Protein AF-A0A6V7WDI5-F1 (afdb_monomer_lite)

Foldseek 3Di:
DDDPPVVVVVVVVVVVVVVVVVVVVVVVVVCVLCVVCPVVVVVLVVVVVVCVVVVHDDDPVSVVVVVVVVVVSVVSVLLQPAAAPQARHSDAPDWDDDPPPHTHHPVQNVVCVVPVNDGDDNVCVVVVVVVVVVVVVPD

Radius of gyration: 23.52 Å; chains: 1; bounding box: 63×50×58 Å

Organism: Meloidogyne enterolobii (NCBI:txid390850)

Structure (mmCIF, N/CA/C/O backbone):
data_AF-A0A6V7WDI5-F1
#
_entry.id   AF-A0A6V7WDI5-F1
#
loop_
_atom_site.group_PDB
_atom_site.id
_atom_site.type_symbol
_atom_site.label_atom_id
_atom_site.label_alt_id
_atom_site.label_comp_id
_atom_site.label_asym_id
_atom_site.label_entity_id
_atom_site.label_seq_id
_atom_site.pdbx_PDB_ins_code
_atom_site.Cartn_x
_atom_site.Cartn_y
_atom_site.Cartn_z
_atom_site.occupancy
_atom_site.B_iso_or_equiv
_atom_site.auth_seq_id
_atom_site.auth_comp_id
_atom_site.auth_asym_id
_atom_site.auth_atom_id
_atom_site.pdbx_PDB_model_num
ATOM 1 N N . MET A 1 1 ? -35.345 31.930 -25.818 1.00 41.91 1 MET A N 1
ATOM 2 C CA . MET A 1 1 ? -35.903 30.684 -25.256 1.00 41.91 1 MET A CA 1
ATOM 3 C C . MET A 1 1 ? -34.771 29.682 -25.042 1.00 41.91 1 MET A C 1
ATOM 5 O O . MET A 1 1 ? -34.129 29.302 -26.005 1.00 41.91 1 MET A O 1
ATOM 9 N N . ASN A 1 2 ? -34.487 29.375 -23.773 1.00 51.00 2 ASN A N 1
ATOM 10 C CA . ASN A 1 2 ? -34.118 28.069 -23.198 1.00 51.00 2 ASN A CA 1
ATOM 11 C C . ASN A 1 2 ? -33.202 27.074 -23.950 1.00 51.00 2 ASN A C 1
ATOM 13 O O . ASN A 1 2 ? -33.582 25.916 -24.063 1.00 51.00 2 ASN A O 1
ATOM 17 N N . ASN A 1 3 ? -31.975 27.445 -24.336 1.00 49.47 3 ASN A N 1
ATOM 18 C CA . ASN A 1 3 ? -30.950 26.434 -24.687 1.00 49.47 3 ASN A CA 1
ATOM 19 C C . ASN A 1 3 ? -29.858 26.245 -23.619 1.00 49.47 3 ASN A C 1
ATOM 21 O O . ASN A 1 3 ? -29.350 25.142 -23.474 1.00 49.47 3 ASN A O 1
ATOM 25 N N . ASN A 1 4 ? -29.566 27.256 -22.791 1.00 54.06 4 ASN A N 1
ATOM 26 C CA . ASN A 1 4 ? -28.497 27.137 -21.788 1.00 54.06 4 ASN A CA 1
ATOM 27 C C . ASN A 1 4 ? -28.844 26.243 -20.588 1.00 54.06 4 ASN A C 1
ATOM 29 O O . ASN A 1 4 ? -27.931 25.711 -19.978 1.00 54.06 4 ASN A O 1
ATOM 33 N N . TYR A 1 5 ? -30.125 26.070 -20.239 1.00 52.31 5 TYR A N 1
ATOM 34 C CA . TYR A 1 5 ? -30.520 25.353 -19.014 1.00 52.31 5 TYR A CA 1
ATOM 35 C C . TYR A 1 5 ? -30.464 23.820 -19.163 1.00 52.31 5 TYR A C 1
ATOM 37 O O . TYR A 1 5 ? -30.112 23.114 -18.221 1.00 52.31 5 TYR A O 1
ATOM 45 N N . TYR A 1 6 ? -30.773 23.307 -20.359 1.00 55.72 6 TYR A N 1
ATOM 46 C CA . TYR A 1 6 ? -30.730 21.869 -20.653 1.00 55.72 6 TYR A CA 1
ATOM 47 C C . TYR A 1 6 ? -29.297 21.363 -20.864 1.00 55.72 6 TYR A C 1
ATOM 49 O O . TYR A 1 6 ? -28.956 20.279 -20.403 1.00 55.72 6 TYR A O 1
ATOM 57 N N . GLU A 1 7 ? -28.426 22.149 -21.506 1.00 55.19 7 GLU A N 1
ATOM 58 C CA . GLU A 1 7 ? -27.013 21.772 -21.657 1.00 55.19 7 GLU A CA 1
ATOM 59 C C . GLU A 1 7 ? -26.279 21.746 -20.313 1.00 55.19 7 GLU A C 1
ATOM 61 O O . GLU A 1 7 ? -25.488 20.833 -20.070 1.00 55.19 7 GLU A O 1
ATOM 66 N N . THR A 1 8 ? -26.578 22.684 -19.405 1.00 58.31 8 THR A N 1
ATOM 67 C CA . THR A 1 8 ? -26.023 22.658 -18.046 1.00 58.31 8 THR A CA 1
ATOM 68 C C . THR A 1 8 ? -26.511 21.457 -17.242 1.00 58.31 8 THR A C 1
ATOM 70 O O . THR A 1 8 ? -25.689 20.831 -16.579 1.00 58.31 8 THR A O 1
ATOM 73 N N . SER A 1 9 ? -27.789 21.064 -17.348 1.00 62.31 9 SER A N 1
ATOM 74 C CA . SER A 1 9 ? -28.305 19.915 -16.587 1.00 62.31 9 SER A CA 1
ATOM 75 C C . SER A 1 9 ? -27.702 18.585 -17.057 1.00 62.31 9 SER A C 1
ATOM 77 O O . SER A 1 9 ? -27.368 17.736 -16.236 1.00 62.31 9 SER A O 1
ATOM 79 N N . ILE A 1 10 ? -27.491 18.420 -18.368 1.00 67.31 10 ILE A N 1
ATOM 80 C CA . ILE A 1 10 ? -26.852 17.225 -18.949 1.00 67.31 10 ILE A CA 1
ATOM 81 C C . ILE A 1 10 ? -25.366 17.149 -18.556 1.00 67.31 10 ILE A C 1
ATOM 83 O O . ILE A 1 10 ? -24.843 16.072 -18.253 1.00 67.31 10 ILE A O 1
ATOM 87 N N . LEU A 1 11 ? -24.666 18.289 -18.540 1.00 64.69 11 LEU A N 1
ATOM 88 C CA . LEU A 1 11 ? -23.270 18.365 -18.099 1.00 64.69 11 LEU A CA 1
ATOM 89 C C . LEU A 1 11 ? -23.115 18.056 -16.606 1.00 64.69 11 LEU A C 1
ATOM 91 O O . LEU A 1 11 ? -22.179 17.341 -16.237 1.00 64.69 11 LEU A O 1
ATOM 95 N N . GLU A 1 12 ? -24.022 18.555 -15.766 1.00 70.75 12 GLU A N 1
ATOM 96 C CA . GLU A 1 12 ? -24.048 18.289 -14.324 1.00 70.75 12 GLU A CA 1
ATOM 97 C C . GLU A 1 12 ? -24.319 16.811 -14.019 1.00 70.75 12 GLU A C 1
ATOM 99 O O . GLU A 1 12 ? -23.584 16.207 -13.236 1.00 70.75 12 GLU A O 1
ATOM 104 N N . GLU A 1 13 ? -25.280 16.191 -14.706 1.00 73.25 13 GLU A N 1
ATOM 105 C CA . GLU A 1 13 ? -25.595 14.763 -14.568 1.00 73.25 13 GLU A CA 1
ATOM 106 C C . GLU A 1 13 ? -24.417 13.869 -15.008 1.00 73.25 13 GLU A C 1
ATOM 108 O O . GLU A 1 13 ? -24.044 12.910 -14.329 1.00 73.25 13 GLU A O 1
ATOM 113 N N . SER A 1 14 ? -23.733 14.232 -16.098 1.00 81.94 14 SER A N 1
ATOM 114 C CA . SER A 1 14 ? -22.497 13.569 -16.544 1.00 81.94 14 SER A CA 1
ATOM 115 C C . SER A 1 14 ? -21.344 13.723 -15.539 1.00 81.94 14 SER A C 1
ATOM 117 O O . SER A 1 14 ? -20.533 12.805 -15.370 1.00 81.94 14 SER A O 1
ATOM 119 N N . LEU A 1 15 ? -21.237 14.872 -14.867 1.00 84.44 15 LEU A N 1
ATOM 120 C CA . LEU A 1 15 ? -20.205 15.106 -13.858 1.00 84.44 15 LEU A CA 1
ATOM 121 C C . LEU A 1 15 ? -20.474 14.292 -12.587 1.00 84.44 15 LEU A C 1
ATOM 123 O O . LEU A 1 15 ? -19.540 13.721 -12.022 1.00 84.44 15 LEU A O 1
ATOM 127 N N . GLU A 1 16 ? -21.733 14.212 -12.160 1.00 85.88 16 GLU A N 1
ATOM 128 C CA . GLU A 1 16 ? -22.128 13.460 -10.969 1.00 85.88 16 GLU A CA 1
ATOM 129 C C . GLU A 1 16 ? -21.927 11.954 -11.168 1.00 85.88 16 GLU A C 1
ATOM 131 O O . GLU A 1 16 ? -21.293 11.302 -10.338 1.00 85.88 16 GLU A O 1
ATOM 136 N N . ASN A 1 17 ? -22.286 11.427 -12.342 1.00 83.94 17 ASN A N 1
ATOM 137 C CA . ASN A 1 17 ? -22.000 10.038 -12.713 1.00 83.94 17 ASN A CA 1
ATOM 138 C C . ASN A 1 17 ? -20.493 9.714 -12.688 1.00 83.94 17 ASN A C 1
ATOM 140 O O . ASN A 1 17 ? -20.083 8.643 -12.237 1.00 83.94 17 ASN A O 1
ATOM 144 N N . LYS A 1 18 ? -19.632 10.650 -13.116 1.00 85.19 18 LYS A N 1
ATOM 145 C CA . LYS A 1 18 ? -18.169 10.483 -13.026 1.00 85.19 18 LYS A CA 1
ATOM 146 C C . LYS A 1 18 ? -17.663 10.497 -11.585 1.00 85.19 18 LYS A C 1
ATOM 148 O O . LYS A 1 18 ? -16.713 9.774 -11.283 1.00 85.19 18 LYS A O 1
ATOM 153 N N . LYS A 1 19 ? -18.256 11.307 -10.703 1.00 86.19 19 LYS A N 1
ATOM 154 C CA . LYS A 1 19 ? -17.903 11.316 -9.275 1.00 86.19 19 LYS A CA 1
ATOM 155 C C . LYS A 1 19 ? -18.292 10.008 -8.603 1.00 86.19 19 LYS A C 1
ATOM 157 O O . LYS A 1 19 ? -17.472 9.472 -7.865 1.00 86.19 19 LYS A O 1
ATOM 162 N N . GLU A 1 20 ? -19.489 9.492 -8.865 1.00 86.81 20 GLU A N 1
ATOM 163 C CA . GLU A 1 20 ? -19.941 8.212 -8.309 1.00 86.81 20 GLU A CA 1
ATOM 164 C C . GLU A 1 20 ? -19.051 7.056 -8.772 1.00 86.81 20 GLU A C 1
ATOM 166 O O . GLU A 1 20 ? -18.523 6.316 -7.943 1.00 86.81 20 GLU A O 1
ATOM 171 N N . LEU A 1 21 ? -18.729 6.993 -10.068 1.00 80.75 21 LEU A N 1
ATOM 172 C CA . LEU A 1 21 ? -17.776 6.012 -10.591 1.00 80.75 21 LEU A CA 1
ATOM 173 C C . LEU A 1 21 ? -16.389 6.142 -9.936 1.00 80.75 21 LEU A C 1
ATOM 175 O O . LEU A 1 21 ? -15.712 5.149 -9.668 1.00 80.75 21 LEU A O 1
ATOM 179 N N . LEU A 1 22 ? -15.927 7.368 -9.673 1.00 77.00 22 LEU A N 1
ATOM 180 C CA . LEU A 1 22 ? -14.657 7.595 -8.986 1.00 77.00 22 LEU A CA 1
ATOM 181 C C . LEU A 1 22 ? -14.712 7.128 -7.524 1.00 77.00 22 LEU A C 1
ATOM 183 O O . LEU A 1 22 ? -13.755 6.506 -7.061 1.00 77.00 22 LEU A O 1
ATOM 187 N N . LYS A 1 23 ? -15.812 7.391 -6.808 1.00 82.06 23 LYS A N 1
ATOM 188 C CA . LYS A 1 23 ? -16.026 6.919 -5.430 1.00 82.06 23 LYS A CA 1
ATOM 189 C C . LYS A 1 23 ? -16.029 5.396 -5.368 1.00 82.06 23 LYS A C 1
ATOM 191 O O . LYS A 1 23 ? -15.300 4.835 -4.555 1.00 82.06 23 LYS A O 1
ATOM 196 N N . GLU A 1 24 ? -16.774 4.741 -6.254 1.00 77.31 24 GLU A N 1
ATOM 197 C CA . GLU A 1 24 ? -16.833 3.282 -6.341 1.00 77.31 24 GLU A CA 1
ATOM 198 C C . GLU A 1 24 ? -15.444 2.689 -6.616 1.00 77.31 24 GLU A C 1
ATOM 200 O O . GLU A 1 24 ? -15.008 1.766 -5.931 1.00 77.31 24 GLU A O 1
ATOM 205 N N . ASN A 1 25 ? -14.687 3.277 -7.546 1.00 71.12 25 ASN A N 1
ATOM 206 C CA . ASN A 1 25 ? -13.319 2.847 -7.839 1.00 71.12 25 ASN A CA 1
ATOM 207 C C . ASN A 1 25 ? -12.366 3.032 -6.650 1.00 71.12 25 ASN A C 1
ATOM 209 O O . ASN A 1 25 ? -11.526 2.165 -6.395 1.00 71.12 25 ASN A O 1
ATOM 213 N N . ILE A 1 26 ? -12.484 4.142 -5.914 1.00 73.31 26 ILE A N 1
ATOM 214 C CA . ILE A 1 26 ? -11.713 4.381 -4.687 1.00 73.31 26 ILE A CA 1
ATOM 215 C C . ILE A 1 26 ? -12.058 3.324 -3.637 1.00 73.31 26 ILE A C 1
ATOM 217 O O . ILE A 1 26 ? -11.153 2.771 -3.011 1.00 73.31 26 ILE A O 1
ATOM 221 N N . GLU A 1 27 ? -13.340 3.032 -3.446 1.00 74.88 27 GLU A N 1
ATOM 222 C CA . GLU A 1 27 ? -13.797 2.083 -2.436 1.00 74.88 27 GLU A CA 1
ATOM 223 C C . GLU A 1 27 ? -13.385 0.651 -2.780 1.00 74.88 27 GLU A C 1
ATOM 225 O O . GLU A 1 27 ? -12.836 -0.068 -1.946 1.00 74.88 27 GLU A O 1
ATOM 230 N N . ASN A 1 28 ? -13.512 0.263 -4.046 1.00 69.94 28 ASN A N 1
ATOM 231 C CA . ASN A 1 28 ? -13.046 -1.027 -4.540 1.00 69.94 28 ASN A CA 1
ATOM 232 C C . ASN A 1 28 ? -11.517 -1.171 -4.389 1.00 69.94 28 ASN A C 1
ATOM 234 O O . ASN A 1 28 ? -11.009 -2.205 -3.949 1.00 69.94 28 ASN A O 1
ATOM 238 N N . TYR A 1 29 ? -10.764 -0.098 -4.659 1.00 68.25 29 TYR A N 1
ATOM 239 C CA . TYR A 1 29 ? -9.319 -0.067 -4.440 1.00 68.25 29 TYR A CA 1
ATOM 240 C C . TYR A 1 29 ? -8.947 -0.221 -2.957 1.00 68.25 29 TYR A C 1
ATOM 242 O O . TYR A 1 29 ? -8.059 -1.013 -2.634 1.00 68.25 29 TYR A O 1
ATOM 250 N N . LYS A 1 30 ? -9.640 0.478 -2.047 1.00 70.06 30 LYS A N 1
ATOM 251 C CA . LYS A 1 30 ? -9.451 0.327 -0.593 1.00 70.06 30 LYS A CA 1
ATOM 252 C C . LYS A 1 30 ? -9.762 -1.094 -0.136 1.00 70.06 30 LYS A C 1
ATOM 254 O O . LYS A 1 30 ? -8.941 -1.693 0.554 1.00 70.06 30 LYS A O 1
ATOM 259 N N . ASN A 1 31 ? -10.891 -1.652 -0.570 1.00 71.50 31 ASN A N 1
ATOM 260 C CA . ASN A 1 31 ? -11.316 -3.004 -0.220 1.00 71.50 31 ASN A CA 1
ATOM 261 C C . ASN A 1 31 ? -10.307 -4.052 -0.678 1.00 71.50 31 ASN A C 1
ATOM 263 O O . ASN A 1 31 ? -9.948 -4.940 0.093 1.00 71.50 31 ASN A O 1
ATOM 267 N N . LYS A 1 32 ? -9.768 -3.913 -1.892 1.00 72.31 32 LYS A N 1
ATOM 268 C CA . LYS A 1 32 ? -8.700 -4.786 -2.384 1.00 72.31 32 LYS A CA 1
ATOM 269 C C . LYS A 1 32 ? -7.422 -4.653 -1.553 1.00 72.31 32 LYS A C 1
ATOM 271 O O . LYS A 1 32 ? -6.806 -5.665 -1.222 1.00 72.31 32 LYS A O 1
ATOM 276 N N . LEU A 1 33 ? -7.043 -3.426 -1.197 1.00 67.44 33 LEU A N 1
ATOM 277 C CA . LEU A 1 33 ? -5.823 -3.117 -0.447 1.00 67.44 33 LEU A CA 1
ATOM 278 C C . LEU A 1 33 ? -5.876 -3.599 1.012 1.00 67.44 33 LEU A C 1
ATOM 280 O O . LEU A 1 33 ? -4.853 -4.009 1.555 1.00 67.44 33 LEU A O 1
ATOM 284 N N . LEU A 1 34 ? -7.060 -3.567 1.623 1.00 72.38 34 LEU A N 1
ATOM 285 C CA . LEU A 1 34 ? -7.298 -3.932 3.022 1.00 72.38 34 LEU A CA 1
ATOM 286 C C . LEU A 1 34 ? -7.877 -5.340 3.200 1.00 72.38 34 LEU A C 1
ATOM 288 O O . LEU A 1 34 ? -8.013 -5.791 4.333 1.00 72.38 34 LEU A O 1
ATOM 292 N N . SER A 1 35 ? -8.156 -6.054 2.104 1.00 75.69 35 SER A N 1
ATOM 293 C CA . SER A 1 35 ? -8.799 -7.377 2.108 1.00 75.69 35 SER A CA 1
ATOM 294 C C . SER A 1 35 ? -8.173 -8.381 3.078 1.00 75.69 35 SER A C 1
ATOM 296 O O . SER A 1 35 ? -8.889 -9.100 3.767 1.00 75.69 35 SER A O 1
ATOM 298 N N . SER A 1 36 ? -6.844 -8.387 3.194 1.00 75.88 36 SER A N 1
ATOM 299 C CA . SER A 1 36 ? -6.110 -9.278 4.098 1.00 75.88 36 SER A CA 1
ATOM 300 C C . SER A 1 36 ? -6.178 -8.890 5.580 1.00 75.88 36 SER A C 1
ATOM 302 O O . SER A 1 36 ? -5.704 -9.652 6.417 1.00 75.88 36 SER A O 1
ATOM 304 N N . TYR A 1 37 ? -6.702 -7.705 5.905 1.00 80.56 37 TYR A N 1
ATOM 305 C CA . TYR A 1 37 ? -6.757 -7.156 7.262 1.00 80.56 37 TYR A CA 1
ATOM 306 C C . TYR A 1 37 ? -8.180 -6.938 7.780 1.00 80.56 37 TYR A C 1
ATOM 308 O O . TYR A 1 37 ? -8.318 -6.721 8.979 1.00 80.56 37 TYR A O 1
ATOM 316 N N . TRP A 1 38 ? -9.221 -7.025 6.940 1.00 79.38 38 TRP A N 1
ATOM 317 C CA . TRP A 1 38 ? -10.609 -6.767 7.355 1.00 79.38 38 TRP A CA 1
ATOM 318 C C . TRP A 1 38 ? -11.022 -7.570 8.582 1.00 79.38 38 TRP A C 1
ATOM 320 O O . TRP A 1 38 ? -11.384 -6.977 9.588 1.00 79.38 38 TRP A O 1
ATOM 330 N N . THR A 1 39 ? -10.827 -8.892 8.566 1.00 83.31 39 THR A N 1
ATOM 331 C CA . THR A 1 39 ? -11.159 -9.753 9.713 1.00 83.31 39 THR A CA 1
ATOM 332 C C . THR A 1 39 ? -10.473 -9.302 11.000 1.00 83.31 39 THR A C 1
ATOM 334 O O . THR A 1 39 ? -11.045 -9.385 12.082 1.00 83.31 39 THR A O 1
ATOM 337 N N . GLU A 1 40 ? -9.237 -8.821 10.903 1.00 84.00 40 GLU A N 1
ATOM 338 C CA . GLU A 1 40 ? -8.491 -8.383 12.073 1.00 84.00 40 GLU A CA 1
ATOM 339 C C . GLU A 1 40 ? -8.917 -6.990 12.559 1.00 84.00 40 GLU A C 1
ATOM 341 O O . GLU A 1 40 ? -9.009 -6.762 13.765 1.00 84.00 40 GLU A O 1
ATOM 346 N N . ILE A 1 41 ? -9.221 -6.079 11.632 1.00 86.38 41 ILE A N 1
ATOM 347 C CA . ILE A 1 41 ? -9.784 -4.756 11.924 1.00 86.38 41 ILE A CA 1
ATOM 348 C C . ILE A 1 41 ? -11.151 -4.907 12.602 1.00 86.38 41 ILE A C 1
ATOM 350 O O . ILE A 1 41 ? -11.379 -4.280 13.635 1.00 86.38 41 ILE A O 1
ATOM 354 N N . ASP A 1 42 ? -12.010 -5.786 12.085 1.00 87.62 42 ASP A N 1
ATOM 355 C CA . ASP A 1 42 ? -13.343 -6.054 12.630 1.00 87.62 42 ASP A CA 1
ATOM 356 C C . ASP A 1 42 ? -13.258 -6.599 14.060 1.00 87.62 42 ASP A C 1
ATOM 358 O O . ASP A 1 42 ? -13.950 -6.128 14.963 1.00 87.62 42 ASP A O 1
ATOM 362 N N . LEU A 1 43 ? -12.349 -7.550 14.305 1.00 86.81 43 LEU A N 1
ATOM 363 C CA . LEU A 1 43 ? -12.114 -8.098 15.644 1.00 86.81 43 LEU A CA 1
ATOM 364 C C . LEU A 1 43 ? -11.590 -7.044 16.627 1.00 86.81 43 LEU A C 1
ATOM 366 O O . LEU A 1 43 ? -11.940 -7.078 17.810 1.00 86.81 43 LEU A O 1
ATOM 370 N N . ILE A 1 44 ? -10.744 -6.121 16.168 1.00 88.75 44 ILE A N 1
ATOM 371 C CA . ILE A 1 44 ? -10.271 -4.996 16.982 1.00 88.75 44 ILE A CA 1
ATOM 372 C C . ILE A 1 44 ? -11.419 -4.041 17.295 1.00 88.75 44 ILE A C 1
ATOM 374 O O . ILE A 1 44 ? -11.578 -3.677 18.459 1.00 88.75 44 ILE A O 1
ATOM 378 N N . GLY A 1 45 ? -12.231 -3.683 16.297 1.00 87.94 45 GLY A N 1
ATOM 379 C CA . GLY A 1 45 ? -13.410 -2.836 16.477 1.00 87.94 45 GLY A CA 1
ATOM 380 C C . GLY A 1 45 ? -14.377 -3.431 17.497 1.00 87.94 45 GLY A C 1
ATOM 381 O O . GLY A 1 45 ? -14.717 -2.782 18.483 1.00 87.94 45 GLY A O 1
ATOM 382 N N . TYR A 1 46 ? -14.700 -4.716 17.351 1.00 89.19 46 TYR A N 1
ATOM 383 C CA . TYR A 1 46 ? -15.551 -5.436 18.296 1.00 89.19 46 TYR A CA 1
ATOM 384 C C . TYR A 1 46 ? -14.987 -5.437 19.729 1.00 89.19 46 TYR A C 1
ATOM 386 O O . TYR A 1 46 ? -15.718 -5.219 20.696 1.00 89.19 46 TYR A O 1
ATOM 394 N N . LYS A 1 47 ? -13.672 -5.647 19.895 1.00 86.88 47 LYS A N 1
ATOM 395 C CA . LYS A 1 47 ? -13.023 -5.581 21.217 1.00 86.88 47 LYS A CA 1
ATOM 396 C C . LYS A 1 47 ? -13.096 -4.184 21.833 1.00 86.88 47 LYS A C 1
ATOM 398 O O . LYS A 1 47 ? -13.303 -4.088 23.039 1.00 86.88 47 LYS A O 1
ATOM 403 N N . ILE A 1 48 ? -12.932 -3.129 21.035 1.00 89.75 48 ILE A N 1
ATOM 404 C CA . ILE A 1 48 ? -13.064 -1.740 21.494 1.00 89.75 48 ILE A CA 1
ATOM 405 C C . ILE A 1 48 ? -14.485 -1.497 22.009 1.00 89.75 48 ILE A C 1
ATOM 407 O O . ILE A 1 48 ? -14.643 -1.092 23.158 1.00 89.75 48 ILE A O 1
ATOM 411 N N . GLU A 1 49 ? -15.510 -1.847 21.227 1.00 91.88 49 GLU A N 1
ATOM 412 C CA . GLU A 1 49 ? -16.914 -1.664 21.620 1.00 91.88 49 GLU A CA 1
ATOM 413 C C . GLU A 1 49 ? -17.264 -2.373 22.937 1.00 91.88 49 GLU A C 1
ATOM 415 O O . GLU A 1 49 ? -18.011 -1.844 23.766 1.00 91.88 49 GLU A O 1
ATOM 420 N N . LEU A 1 50 ? -16.740 -3.585 23.154 1.00 91.38 50 LEU A N 1
ATOM 421 C CA . LEU A 1 50 ? -16.944 -4.314 24.407 1.00 91.38 50 LEU A CA 1
ATOM 422 C C . LEU A 1 50 ? -16.300 -3.603 25.602 1.00 91.38 50 LEU A C 1
ATOM 424 O O . LEU A 1 50 ? -16.921 -3.516 26.662 1.00 91.38 50 LEU A O 1
ATOM 428 N N . LEU A 1 51 ? -15.077 -3.097 25.439 1.00 89.44 51 LEU A N 1
ATOM 429 C CA . LEU A 1 51 ? -14.353 -2.393 26.499 1.00 89.44 51 LEU A CA 1
ATOM 430 C C . LEU A 1 51 ? -15.026 -1.062 26.852 1.00 89.44 51 LEU A C 1
ATOM 432 O O . LEU A 1 51 ? -15.175 -0.750 28.034 1.00 89.44 51 LEU A O 1
ATOM 436 N N . GLU A 1 52 ? -15.522 -0.329 25.851 1.00 91.81 52 GLU A N 1
ATOM 437 C CA . GLU A 1 52 ? -16.290 0.904 26.051 1.00 91.81 52 GLU A CA 1
ATOM 438 C C . GLU A 1 52 ? -17.582 0.651 26.832 1.00 91.81 52 GLU A C 1
ATOM 440 O O . GLU A 1 52 ? -17.872 1.362 27.798 1.00 91.81 52 GLU A O 1
ATOM 445 N N . LYS A 1 53 ? -18.328 -0.407 26.483 1.00 93.62 53 LYS A N 1
ATOM 446 C CA . LYS A 1 53 ? -19.538 -0.815 27.220 1.00 93.62 53 LYS A CA 1
ATOM 447 C C . LYS A 1 53 ? -19.242 -1.146 28.679 1.00 93.62 53 LYS A C 1
ATOM 449 O O . LYS A 1 53 ? -20.056 -0.854 29.552 1.00 93.62 53 LYS A O 1
ATOM 454 N N . GLN A 1 54 ? -18.084 -1.744 28.944 1.00 93.31 54 GLN A N 1
ATOM 455 C CA . GLN A 1 54 ? -17.652 -2.095 30.294 1.00 93.31 54 GLN A CA 1
ATOM 456 C C . GLN A 1 54 ? -17.004 -0.918 31.042 1.00 93.31 54 GLN A C 1
ATOM 458 O O . GLN A 1 54 ? -16.762 -1.036 32.241 1.00 93.31 54 GLN A O 1
ATOM 463 N N . LYS A 1 55 ? -16.753 0.220 30.371 1.00 90.25 55 LYS A N 1
ATOM 464 C CA . LYS A 1 55 ? -16.001 1.374 30.900 1.00 90.25 55 LYS A CA 1
ATOM 465 C C . LYS A 1 55 ? -14.624 0.977 31.449 1.00 90.25 55 LYS A C 1
ATOM 467 O O . LYS A 1 55 ? -14.167 1.521 32.453 1.00 90.25 55 LYS A O 1
ATOM 472 N N . VAL A 1 56 ? -13.987 0.004 30.801 1.00 89.38 56 VAL A N 1
ATOM 473 C CA . VAL A 1 56 ? -12.674 -0.521 31.188 1.00 89.38 56 VAL A CA 1
ATOM 474 C C . VAL A 1 56 ? -11.599 0.149 30.344 1.00 89.38 56 VAL A C 1
ATOM 476 O O . VAL A 1 56 ? -11.803 0.446 29.168 1.00 89.38 56 VAL A O 1
ATOM 479 N N . GLU A 1 57 ? -10.441 0.390 30.949 1.00 89.69 57 GLU A N 1
ATOM 480 C CA . GLU A 1 57 ? -9.281 0.913 30.237 1.00 89.69 57 GLU A CA 1
ATOM 481 C C . GLU A 1 57 ? -8.781 -0.080 29.176 1.00 89.69 57 GLU A C 1
ATOM 483 O O . GLU A 1 57 ? -8.775 -1.299 29.369 1.00 89.69 57 GLU A O 1
ATOM 488 N N . TYR A 1 58 ? -8.335 0.446 28.038 1.00 85.56 58 TYR A N 1
ATOM 489 C CA . TYR A 1 58 ? -7.833 -0.371 26.943 1.00 85.56 58 TYR A CA 1
ATOM 490 C C . TYR A 1 58 ? -6.558 -1.131 27.340 1.00 85.56 58 TYR A C 1
ATOM 492 O O . TYR A 1 58 ? -5.566 -0.509 27.728 1.00 85.56 58 TYR A O 1
ATOM 500 N N . PRO A 1 59 ? -6.511 -2.467 27.172 1.00 90.69 59 PRO A N 1
ATOM 501 C CA . PRO A 1 59 ? -5.299 -3.229 27.429 1.00 90.69 59 PRO A CA 1
ATOM 502 C C . PRO A 1 59 ? -4.140 -2.747 26.550 1.00 90.69 59 PRO A C 1
ATOM 504 O O . PRO A 1 59 ? -4.289 -2.576 25.338 1.00 90.69 59 PRO A O 1
ATOM 507 N N . LYS A 1 60 ? -2.942 -2.615 27.131 1.00 92.44 60 LYS A N 1
ATOM 508 C CA . LYS A 1 60 ? -1.718 -2.216 26.407 1.00 92.44 60 LYS A CA 1
ATOM 509 C C . LYS A 1 60 ? -1.440 -3.080 25.169 1.00 92.44 60 LYS A C 1
ATOM 511 O O . LYS A 1 60 ? -0.923 -2.593 24.166 1.00 92.44 60 LYS A O 1
ATOM 516 N N . GLU A 1 61 ? -1.791 -4.361 25.226 1.00 88.75 61 GLU A N 1
ATOM 517 C CA . GLU A 1 61 ? -1.659 -5.285 24.099 1.00 88.75 61 GLU A CA 1
ATOM 518 C C . GLU A 1 61 ? -2.538 -4.886 22.903 1.00 88.75 61 GLU A C 1
ATOM 520 O O . GLU A 1 61 ? -2.069 -4.916 21.765 1.00 88.75 61 GLU A O 1
ATOM 525 N N . LEU A 1 62 ? -3.774 -4.436 23.154 1.00 87.56 62 LEU A N 1
ATOM 526 C CA . LEU A 1 62 ? -4.681 -3.948 22.114 1.00 87.56 62 LEU A CA 1
ATOM 527 C C . LEU A 1 62 ? -4.097 -2.708 21.428 1.00 87.56 62 LEU A C 1
ATOM 529 O O . LEU A 1 62 ? -4.049 -2.653 20.200 1.00 87.56 62 LEU A O 1
ATOM 533 N N . TYR A 1 63 ? -3.567 -1.765 22.210 1.00 88.31 63 TYR A N 1
ATOM 534 C CA . TYR A 1 63 ? -2.895 -0.574 21.686 1.00 88.31 63 TYR A CA 1
ATOM 535 C C . TYR A 1 63 ? -1.700 -0.929 20.785 1.00 88.31 63 TYR A C 1
ATOM 537 O O . TYR A 1 63 ? -1.594 -0.455 19.652 1.00 88.31 63 TYR A O 1
ATOM 545 N N . ASN A 1 64 ? -0.831 -1.835 21.244 1.00 90.69 64 ASN A N 1
ATOM 546 C CA . ASN A 1 64 ? 0.305 -2.307 20.452 1.00 90.69 64 ASN A CA 1
ATOM 547 C C . ASN A 1 64 ? -0.143 -2.985 19.150 1.00 90.69 64 ASN A C 1
ATOM 549 O O . ASN A 1 64 ? 0.498 -2.813 18.109 1.00 90.69 64 ASN A O 1
ATOM 553 N N . ARG A 1 65 ? -1.244 -3.747 19.189 1.00 88.88 65 ARG A N 1
ATOM 554 C CA . ARG A 1 65 ? -1.771 -4.427 18.004 1.00 88.88 65 ARG A CA 1
ATOM 555 C C . ARG A 1 65 ? -2.332 -3.444 16.980 1.00 88.88 65 ARG A C 1
ATOM 557 O O . ARG A 1 65 ? -2.024 -3.586 15.797 1.00 88.88 65 ARG A O 1
ATOM 564 N N . ILE A 1 66 ? -3.060 -2.421 17.429 1.00 87.88 66 ILE A N 1
ATOM 565 C CA . ILE A 1 66 ? -3.555 -1.329 16.578 1.00 87.88 66 ILE A CA 1
ATOM 566 C C . ILE A 1 66 ? -2.385 -0.639 15.866 1.00 87.88 66 ILE A C 1
ATOM 568 O O . ILE A 1 66 ? -2.401 -0.512 14.641 1.00 87.88 66 ILE A O 1
ATOM 572 N N . ILE A 1 67 ? -1.330 -0.272 16.603 1.00 90.12 67 ILE A N 1
ATOM 573 C CA . ILE A 1 67 ? -0.125 0.342 16.019 1.00 90.12 67 ILE A CA 1
ATOM 574 C C . ILE A 1 67 ? 0.514 -0.575 14.974 1.00 90.12 67 ILE A C 1
ATOM 576 O O . ILE A 1 67 ? 0.881 -0.126 13.886 1.00 90.12 67 ILE A O 1
ATOM 580 N N . TYR A 1 68 ? 0.666 -1.863 15.287 1.00 89.88 68 TYR A N 1
ATOM 581 C CA . TYR A 1 68 ? 1.279 -2.825 14.376 1.00 89.88 68 TYR A CA 1
ATOM 582 C C . TYR A 1 68 ? 0.527 -2.913 13.042 1.00 89.88 68 TYR A C 1
ATOM 584 O O . TYR A 1 68 ? 1.147 -2.824 11.979 1.00 89.88 68 TYR A O 1
ATOM 592 N N . ILE A 1 69 ? -0.798 -3.055 13.092 1.00 84.69 69 ILE A N 1
ATOM 593 C CA . ILE A 1 69 ? -1.638 -3.146 11.893 1.00 84.69 69 ILE A CA 1
ATOM 594 C C . ILE A 1 69 ? -1.609 -1.830 11.123 1.00 84.69 69 ILE A C 1
ATOM 596 O O . ILE A 1 69 ? -1.401 -1.850 9.910 1.00 84.69 69 ILE A O 1
ATOM 600 N N . GLY A 1 70 ? -1.710 -0.691 11.815 1.00 86.19 70 GLY A N 1
ATOM 601 C CA . GLY A 1 70 ? -1.584 0.630 11.199 1.00 86.19 70 GLY A CA 1
ATOM 602 C C . GLY A 1 70 ? -0.273 0.783 10.422 1.00 86.19 70 GLY A C 1
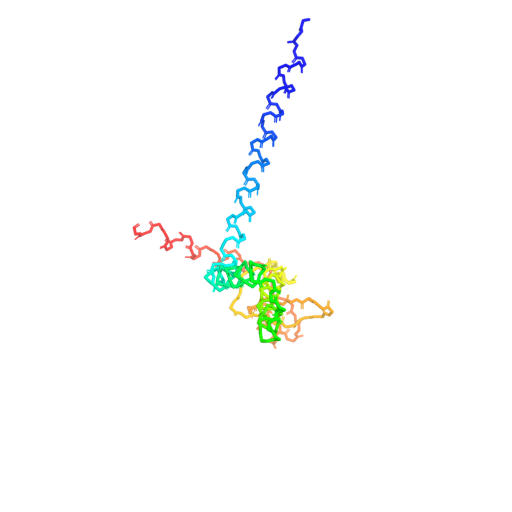ATOM 603 O O . GLY A 1 70 ? -0.281 1.183 9.258 1.00 86.19 70 GLY A O 1
ATOM 604 N N . ASN A 1 71 ? 0.850 0.355 11.004 1.00 87.25 71 ASN A N 1
ATOM 605 C CA . ASN A 1 71 ? 2.153 0.364 10.334 1.00 87.25 71 ASN A CA 1
ATOM 606 C C . ASN A 1 71 ? 2.205 -0.568 9.112 1.00 87.25 71 ASN A C 1
ATOM 608 O O . ASN A 1 71 ? 2.814 -0.219 8.099 1.00 87.25 71 ASN A O 1
ATOM 612 N N . LYS A 1 72 ? 1.571 -1.747 9.178 1.00 85.88 72 LYS A N 1
ATOM 613 C CA . LYS A 1 72 ? 1.490 -2.680 8.042 1.00 85.88 72 LYS A CA 1
ATOM 614 C C . LYS A 1 72 ? 0.667 -2.106 6.893 1.00 85.88 72 LYS A C 1
ATOM 616 O O . LYS A 1 72 ? 1.155 -2.093 5.764 1.00 85.88 72 LYS A O 1
ATOM 621 N N . ILE A 1 73 ? -0.522 -1.584 7.187 1.00 82.81 73 ILE A N 1
ATOM 622 C CA . ILE A 1 73 ? -1.401 -0.938 6.205 1.00 82.81 73 ILE A CA 1
ATOM 623 C C . ILE A 1 73 ? -0.686 0.250 5.565 1.00 82.81 73 ILE A C 1
ATOM 625 O O . ILE A 1 73 ? -0.635 0.345 4.340 1.00 82.81 73 ILE A O 1
ATOM 629 N N . ASN A 1 74 ? -0.060 1.113 6.369 1.00 82.75 74 ASN A N 1
ATOM 630 C CA . ASN A 1 74 ? 0.699 2.247 5.853 1.00 82.75 74 ASN A CA 1
ATOM 631 C C . ASN A 1 74 ? 1.841 1.791 4.930 1.00 82.75 74 ASN A C 1
ATOM 633 O O . ASN A 1 74 ? 2.015 2.331 3.842 1.00 82.75 74 ASN A O 1
ATOM 637 N N . GLY A 1 75 ? 2.569 0.734 5.306 1.00 80.50 75 GLY A N 1
ATOM 638 C CA . GLY A 1 75 ? 3.598 0.136 4.455 1.00 80.50 75 GLY A CA 1
ATOM 639 C C . GLY A 1 75 ? 3.068 -0.345 3.098 1.00 80.50 75 GLY A C 1
ATOM 640 O O . GLY A 1 75 ? 3.748 -0.172 2.086 1.00 80.50 75 GLY A O 1
ATOM 641 N N . ILE A 1 76 ? 1.856 -0.903 3.058 1.00 76.62 76 ILE A N 1
ATOM 642 C CA . ILE A 1 76 ? 1.190 -1.340 1.821 1.00 76.62 76 ILE A CA 1
ATOM 643 C C . I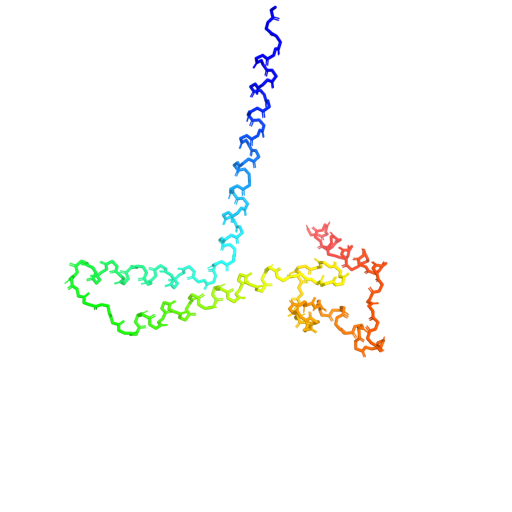LE A 1 76 ? 0.744 -0.140 0.982 1.00 76.62 76 ILE A C 1
ATOM 645 O O . ILE A 1 76 ? 0.995 -0.118 -0.222 1.00 76.62 76 ILE A O 1
ATOM 649 N N . ILE A 1 77 ? 0.128 0.871 1.600 1.00 76.38 77 ILE A N 1
ATOM 650 C CA . ILE A 1 77 ? -0.277 2.111 0.922 1.00 76.38 77 ILE A CA 1
ATOM 651 C C . ILE A 1 77 ? 0.940 2.765 0.267 1.00 76.38 77 ILE A C 1
ATOM 653 O O . ILE A 1 77 ? 0.920 3.058 -0.928 1.00 76.38 77 ILE A O 1
ATOM 657 N N . GLU A 1 78 ? 2.023 2.935 1.023 1.00 75.50 78 GLU A N 1
ATOM 658 C CA . GLU A 1 78 ? 3.256 3.529 0.516 1.00 75.50 78 GLU A CA 1
ATOM 659 C C . GLU A 1 78 ? 3.917 2.664 -0.557 1.00 75.50 78 GLU A C 1
ATOM 661 O O . GLU A 1 78 ? 4.446 3.202 -1.524 1.00 75.50 78 GLU A O 1
ATOM 666 N N . ALA A 1 79 ? 3.863 1.332 -0.452 1.00 69.44 79 ALA A N 1
ATOM 667 C CA . ALA A 1 79 ? 4.340 0.445 -1.510 1.00 69.44 79 ALA A CA 1
ATOM 668 C C . ALA A 1 79 ? 3.513 0.571 -2.799 1.00 69.44 79 ALA A C 1
ATOM 670 O O . ALA A 1 79 ? 4.095 0.568 -3.880 1.00 69.44 79 ALA A O 1
ATOM 671 N N . ASN A 1 80 ? 2.194 0.736 -2.697 1.00 67.19 80 ASN A N 1
ATOM 672 C CA . ASN A 1 80 ? 1.302 0.880 -3.850 1.00 67.19 80 ASN A CA 1
ATOM 673 C C . ASN A 1 80 ? 1.346 2.279 -4.486 1.00 67.19 80 ASN A C 1
ATOM 675 O O . ASN A 1 80 ? 1.033 2.426 -5.665 1.00 67.19 80 ASN A O 1
ATOM 679 N N . LYS A 1 81 ? 1.786 3.306 -3.747 1.00 73.00 81 LYS A N 1
ATOM 680 C CA . LYS A 1 81 ? 2.144 4.616 -4.321 1.00 73.00 81 LYS A CA 1
ATOM 681 C C . LYS A 1 81 ? 3.448 4.571 -5.126 1.00 73.00 81 LYS A C 1
ATOM 683 O O . LYS A 1 81 ? 3.713 5.483 -5.917 1.00 73.00 81 LYS A O 1
ATOM 688 N N . ARG A 1 82 ? 4.288 3.541 -4.939 1.00 82.75 82 ARG A N 1
ATOM 689 C CA . ARG A 1 82 ? 5.545 3.426 -5.686 1.00 82.75 82 ARG A CA 1
ATOM 690 C C . ARG A 1 82 ? 5.250 3.160 -7.149 1.00 82.75 82 ARG A C 1
ATOM 692 O O . ARG A 1 82 ? 4.476 2.286 -7.522 1.00 82.75 82 ARG A O 1
ATOM 699 N N . HIS A 1 83 ? 5.956 3.900 -7.981 1.00 87.50 83 HIS A N 1
ATOM 700 C CA . HIS A 1 83 ? 6.022 3.672 -9.407 1.00 87.50 83 HIS A CA 1
ATOM 701 C C . HIS A 1 83 ? 7.489 3.646 -9.817 1.00 87.50 83 HIS A C 1
ATOM 703 O O . HIS A 1 83 ? 8.353 4.271 -9.195 1.00 87.50 83 HIS A O 1
ATOM 709 N N . CYS A 1 84 ? 7.791 2.910 -10.878 1.00 89.56 84 CYS A N 1
ATOM 710 C CA . CYS A 1 84 ? 9.137 2.863 -11.408 1.00 89.56 84 CYS A CA 1
ATOM 711 C C . CYS A 1 84 ? 9.510 4.240 -11.953 1.00 89.56 84 CYS A C 1
ATOM 713 O O . CYS A 1 84 ? 8.876 4.737 -12.879 1.00 89.56 84 CYS A O 1
ATOM 715 N N . PHE A 1 85 ? 10.586 4.827 -11.445 1.00 91.88 85 PHE A N 1
ATOM 716 C CA . PHE A 1 85 ? 11.116 6.093 -11.940 1.00 91.88 85 PHE A CA 1
ATOM 717 C C . PHE A 1 85 ? 11.407 6.046 -13.446 1.00 91.88 85 PHE A C 1
ATOM 719 O O . PHE A 1 85 ? 11.184 7.018 -14.158 1.00 91.88 85 PHE A O 1
ATOM 726 N N . ASN A 1 86 ? 11.859 4.891 -13.944 1.00 91.81 86 ASN A N 1
ATOM 727 C CA . ASN A 1 86 ? 12.238 4.725 -15.343 1.00 91.81 86 ASN A CA 1
ATOM 728 C C . ASN A 1 86 ? 11.053 4.460 -16.284 1.00 91.81 86 ASN A C 1
ATOM 730 O O . ASN A 1 86 ? 10.989 5.036 -17.360 1.00 91.81 86 ASN A O 1
ATOM 734 N N . CYS A 1 87 ? 10.145 3.548 -15.923 1.00 89.81 87 CYS A N 1
ATOM 735 C CA . CYS A 1 87 ? 9.082 3.092 -16.831 1.00 89.81 87 CYS A CA 1
ATOM 736 C C . CYS A 1 87 ? 7.659 3.323 -16.314 1.00 89.81 87 CYS A C 1
ATOM 738 O O . CYS A 1 87 ? 6.711 2.859 -16.937 1.00 89.81 87 CYS A O 1
ATOM 740 N N . ARG A 1 88 ? 7.509 4.003 -15.172 1.00 88.06 88 ARG A N 1
ATOM 741 C CA . ARG A 1 88 ? 6.237 4.313 -14.494 1.00 88.06 88 ARG A CA 1
ATOM 742 C C . ARG A 1 88 ? 5.382 3.111 -14.095 1.00 88.06 88 ARG A C 1
ATOM 744 O O . ARG A 1 88 ? 4.281 3.301 -13.601 1.00 88.06 88 ARG A O 1
ATOM 751 N N . ASP A 1 89 ? 5.893 1.892 -14.252 1.00 85.31 89 ASP A N 1
ATOM 752 C CA . ASP A 1 89 ? 5.189 0.688 -13.825 1.00 85.31 89 ASP A CA 1
ATOM 753 C C . ASP A 1 89 ? 4.913 0.730 -12.322 1.00 85.31 89 ASP A C 1
ATOM 755 O O . ASP A 1 89 ? 5.818 1.049 -11.552 1.00 85.31 89 ASP A O 1
ATOM 759 N N . THR A 1 90 ? 3.679 0.442 -11.926 1.00 83.38 90 THR A N 1
ATOM 760 C CA . THR A 1 90 ? 3.216 0.421 -10.529 1.00 83.38 90 THR A CA 1
ATOM 761 C C . THR A 1 90 ? 3.148 -0.997 -9.976 1.00 83.38 90 THR A C 1
ATOM 763 O O . THR A 1 90 ? 2.992 -1.184 -8.773 1.00 83.38 90 THR A O 1
ATOM 766 N N . GLN A 1 91 ? 3.302 -2.008 -10.836 1.00 81.56 91 GLN A N 1
ATOM 767 C CA . GLN A 1 91 ? 3.283 -3.413 -10.452 1.00 81.56 91 GLN A CA 1
ATOM 768 C C . GLN A 1 91 ? 4.657 -4.029 -10.705 1.00 81.56 91 GLN A C 1
ATOM 770 O O . GLN A 1 91 ? 5.213 -3.954 -11.795 1.00 81.56 91 GLN A O 1
ATOM 775 N N . THR A 1 92 ? 5.249 -4.624 -9.675 1.00 84.50 92 THR A N 1
ATOM 776 C CA . THR A 1 92 ? 6.534 -5.319 -9.781 1.00 84.50 92 THR A CA 1
ATOM 777 C C . THR A 1 92 ? 6.676 -6.294 -8.626 1.00 84.50 92 THR A C 1
ATOM 779 O O . THR A 1 92 ? 6.257 -6.004 -7.510 1.00 84.50 92 THR A O 1
ATOM 782 N N . ILE A 1 93 ? 7.318 -7.433 -8.879 1.00 83.75 93 ILE A N 1
ATOM 783 C CA . ILE A 1 93 ? 7.572 -8.461 -7.856 1.00 83.75 93 ILE A CA 1
ATOM 784 C C . ILE A 1 93 ? 8.510 -7.918 -6.767 1.00 83.75 93 ILE A C 1
ATOM 786 O O . ILE A 1 93 ? 8.399 -8.262 -5.595 1.00 83.75 93 ILE A O 1
ATOM 790 N N . GLN A 1 94 ? 9.444 -7.046 -7.152 1.00 85.62 94 GLN A N 1
ATOM 791 C CA . GLN A 1 94 ? 10.396 -6.432 -6.234 1.00 85.62 94 GLN A CA 1
ATOM 792 C C . GLN A 1 94 ? 10.733 -5.005 -6.667 1.00 85.62 94 GLN A C 1
ATOM 794 O O . GLN A 1 94 ? 10.900 -4.725 -7.858 1.00 85.62 94 GLN A O 1
ATOM 799 N N . TRP A 1 95 ? 10.873 -4.115 -5.686 1.00 90.06 95 TRP A N 1
ATOM 800 C CA . TRP A 1 95 ? 11.316 -2.737 -5.879 1.00 90.06 95 TRP A CA 1
ATOM 801 C C . TRP A 1 95 ? 12.812 -2.598 -5.591 1.00 90.06 95 TRP A C 1
ATOM 803 O O . TRP A 1 95 ? 13.277 -2.918 -4.498 1.00 90.06 95 TRP A O 1
ATOM 813 N N . GLY A 1 96 ? 13.565 -2.076 -6.555 1.00 89.69 96 GLY A N 1
ATOM 814 C CA . GLY A 1 96 ? 14.954 -1.670 -6.367 1.00 89.69 96 GLY A CA 1
ATOM 815 C C . GLY A 1 96 ? 15.046 -0.209 -5.930 1.00 89.69 96 GLY A C 1
ATOM 816 O O . GLY A 1 96 ? 14.391 0.651 -6.517 1.00 89.69 96 GLY A O 1
ATOM 817 N N . LYS A 1 97 ? 15.870 0.098 -4.921 1.00 90.25 97 LYS A N 1
ATOM 818 C CA . LYS A 1 97 ? 16.107 1.487 -4.492 1.00 90.25 97 LYS A CA 1
ATOM 819 C C . LYS A 1 97 ? 16.806 2.291 -5.594 1.00 90.25 97 LYS A C 1
ATOM 821 O O . LYS A 1 97 ? 17.742 1.810 -6.238 1.00 90.25 97 LYS A O 1
ATOM 826 N N . HIS A 1 98 ? 16.368 3.529 -5.779 1.00 87.94 98 HIS A N 1
ATOM 827 C CA . HIS A 1 98 ? 16.973 4.533 -6.644 1.00 87.94 98 HIS A CA 1
ATOM 828 C C . HIS A 1 98 ? 17.068 5.873 -5.891 1.00 87.94 98 HIS A C 1
ATOM 830 O O . HIS A 1 98 ? 16.581 5.992 -4.774 1.00 87.94 98 HIS A O 1
ATOM 836 N N . LEU A 1 99 ? 17.796 6.843 -6.450 1.00 84.62 99 LEU A N 1
ATOM 837 C CA . LEU A 1 99 ? 18.173 8.112 -5.806 1.00 84.62 99 LEU A CA 1
ATOM 838 C C . LEU A 1 99 ? 17.021 8.768 -5.032 1.00 84.62 99 LEU A C 1
ATOM 840 O O . LEU A 1 99 ? 15.906 8.746 -5.544 1.00 84.62 99 LEU A O 1
ATOM 844 N N . LYS A 1 100 ? 17.318 9.399 -3.880 1.00 70.44 100 LYS A N 1
ATOM 845 C CA . LYS A 1 100 ? 16.406 10.258 -3.086 1.00 70.44 100 LYS A CA 1
ATOM 846 C C . LYS A 1 100 ? 14.932 9.852 -3.237 1.00 70.44 100 LYS A C 1
ATOM 848 O O . LYS A 1 100 ? 14.168 10.532 -3.908 1.00 70.44 100 LYS A O 1
ATOM 853 N N . GLU A 1 101 ? 14.592 8.696 -2.669 1.00 77.00 101 GLU A N 1
ATOM 854 C CA . GLU A 1 101 ? 13.213 8.177 -2.571 1.00 77.00 101 GLU A CA 1
ATOM 855 C C . GLU A 1 101 ? 12.578 7.659 -3.868 1.00 77.00 101 GLU A C 1
ATOM 857 O O . GLU A 1 101 ? 11.428 7.228 -3.873 1.00 77.00 101 GLU A O 1
ATOM 86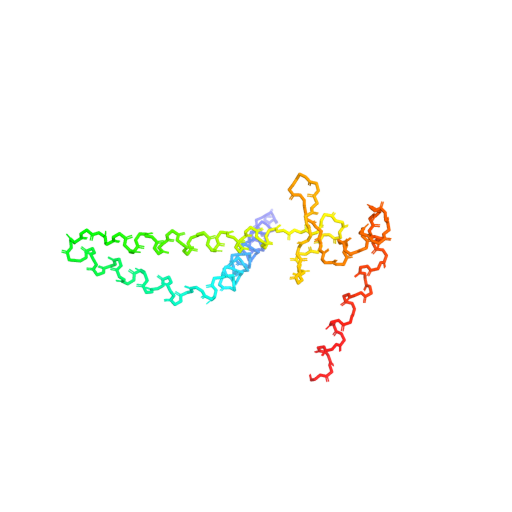2 N N . ASN A 1 102 ? 13.331 7.595 -4.963 1.00 86.38 102 ASN A N 1
ATOM 863 C CA . ASN A 1 102 ? 12.858 6.952 -6.178 1.00 86.38 102 ASN A CA 1
ATOM 864 C C . ASN A 1 102 ? 13.040 5.435 -6.113 1.00 86.38 102 ASN A C 1
ATOM 866 O O . ASN A 1 102 ? 13.958 4.907 -5.481 1.00 86.38 102 ASN A O 1
ATOM 870 N N . PHE A 1 103 ? 12.202 4.714 -6.851 1.00 90.50 103 PHE A N 1
ATOM 871 C CA . PHE A 1 103 ? 12.292 3.263 -6.966 1.00 90.50 103 PHE A CA 1
ATOM 872 C C . PHE A 1 103 ? 12.324 2.840 -8.431 1.00 90.50 103 PHE A C 1
ATOM 874 O O . PHE A 1 103 ? 11.794 3.514 -9.310 1.00 90.50 103 PHE A O 1
ATOM 881 N N . LEU A 1 104 ? 12.961 1.710 -8.712 1.00 92.31 104 LEU A N 1
ATOM 882 C CA . LEU A 1 104 ? 12.919 1.046 -10.010 1.00 92.31 104 LEU A CA 1
ATOM 883 C C . LEU A 1 104 ? 12.164 -0.274 -9.858 1.00 92.31 104 LEU A C 1
ATOM 885 O O . LEU A 1 104 ? 12.365 -0.986 -8.874 1.00 92.31 104 LEU A O 1
ATOM 889 N N . CYS A 1 105 ? 11.333 -0.626 -10.841 1.00 92.25 105 CYS A N 1
ATOM 890 C CA . CYS A 1 105 ? 10.792 -1.981 -10.925 1.00 92.25 105 CYS A CA 1
ATOM 891 C C . CYS A 1 105 ? 11.923 -3.001 -11.125 1.00 92.25 105 CYS A C 1
ATOM 893 O O . CYS A 1 105 ? 13.048 -2.636 -11.493 1.00 92.25 105 CYS A O 1
ATOM 895 N N . HIS A 1 106 ? 11.616 -4.280 -10.919 1.00 92.50 106 HIS A N 1
ATOM 896 C CA . HIS A 1 106 ? 12.577 -5.378 -10.964 1.00 92.50 106 HIS A CA 1
ATOM 897 C C . HIS A 1 106 ? 13.406 -5.366 -12.260 1.00 92.50 106 HIS A C 1
ATOM 899 O O . HIS A 1 106 ? 14.639 -5.403 -12.216 1.00 92.50 106 HIS A O 1
ATOM 905 N N . ASP A 1 107 ? 12.747 -5.202 -13.409 1.00 92.25 107 ASP A N 1
ATOM 906 C CA . ASP A 1 107 ? 13.406 -5.194 -14.718 1.00 92.25 107 ASP A CA 1
ATOM 907 C C . ASP A 1 107 ? 14.310 -3.981 -14.922 1.00 92.25 107 ASP A C 1
ATOM 909 O O . ASP A 1 107 ? 15.436 -4.109 -15.406 1.00 92.25 107 ASP A O 1
ATOM 913 N N . CYS A 1 108 ? 13.843 -2.787 -14.544 1.00 92.62 108 CYS A N 1
ATOM 914 C CA . CYS A 1 108 ? 14.632 -1.566 -14.698 1.00 92.62 108 CYS A CA 1
ATOM 915 C C . CYS A 1 108 ? 15.833 -1.559 -13.749 1.00 92.62 108 CYS A C 1
ATOM 917 O O . CYS A 1 108 ? 16.919 -1.131 -14.138 1.00 92.62 108 CYS A O 1
ATOM 919 N N . TYR A 1 109 ? 15.663 -2.079 -12.533 1.00 94.69 109 TYR A N 1
ATOM 920 C CA . TYR A 1 109 ? 16.749 -2.228 -11.574 1.00 94.69 109 TYR A CA 1
ATOM 921 C C . TYR A 1 109 ? 17.809 -3.220 -12.074 1.00 94.69 109 TYR A C 1
ATOM 923 O O . TYR A 1 109 ? 19.002 -2.905 -12.079 1.00 94.69 109 TYR A O 1
ATOM 931 N N . ARG A 1 110 ? 17.392 -4.393 -12.573 1.00 94.38 110 ARG A N 1
ATOM 932 C CA . ARG A 1 110 ? 18.309 -5.389 -13.152 1.00 94.38 110 ARG A CA 1
ATOM 933 C C . ARG A 1 110 ? 19.032 -4.869 -14.384 1.00 94.38 110 ARG A C 1
ATOM 935 O O . ARG A 1 110 ? 20.236 -5.085 -14.507 1.00 94.38 110 ARG A O 1
ATOM 942 N N . TYR A 1 111 ? 18.328 -4.171 -15.274 1.00 94.69 111 TYR A N 1
ATOM 943 C CA . TYR A 1 111 ? 18.944 -3.553 -16.444 1.00 94.69 111 TYR A CA 1
ATOM 944 C C . TYR A 1 111 ? 20.030 -2.566 -16.023 1.00 94.69 111 TYR A C 1
ATOM 946 O O . TYR A 1 111 ? 21.167 -2.686 -16.478 1.00 94.69 111 TYR A O 1
ATOM 954 N N . LYS A 1 112 ? 19.704 -1.660 -15.092 1.00 94.38 112 LYS A N 1
ATOM 955 C CA . LYS A 1 112 ? 20.635 -0.659 -14.571 1.00 94.38 112 LYS A CA 1
ATOM 956 C C . LYS A 1 112 ? 21.906 -1.289 -14.004 1.00 94.38 112 LYS A C 1
ATOM 958 O O . LYS A 1 112 ? 22.998 -0.804 -14.281 1.00 94.38 112 LYS A O 1
ATOM 963 N N . ARG A 1 113 ? 21.779 -2.383 -13.244 1.00 94.00 113 ARG A N 1
ATOM 964 C CA . ARG A 1 113 ? 22.937 -3.110 -12.698 1.00 94.00 113 ARG A CA 1
ATOM 965 C C . ARG A 1 113 ? 23.822 -3.743 -13.772 1.00 94.00 113 ARG A C 1
ATOM 967 O O . ARG A 1 113 ? 25.025 -3.817 -13.573 1.00 94.00 113 ARG A O 1
ATOM 974 N N . ARG A 1 114 ? 23.236 -4.211 -14.876 1.00 94.69 114 ARG A N 1
ATOM 975 C CA . ARG A 1 114 ? 23.966 -4.867 -15.976 1.00 94.69 114 ARG A CA 1
ATOM 976 C C . ARG A 1 114 ? 24.611 -3.892 -16.956 1.00 94.69 114 ARG A C 1
ATOM 978 O O . ARG A 1 114 ? 25.561 -4.267 -17.621 1.00 94.69 114 ARG A O 1
ATOM 985 N N . HIS A 1 115 ? 24.087 -2.674 -17.056 1.00 94.69 115 HIS A N 1
ATOM 986 C CA . HIS A 1 115 ? 24.502 -1.689 -18.058 1.00 94.69 115 HIS A CA 1
ATOM 987 C C . HIS A 1 115 ? 25.106 -0.449 -17.397 1.00 94.69 115 HIS A C 1
ATOM 989 O O . HIS A 1 115 ? 24.780 0.671 -17.780 1.00 94.69 115 HIS A O 1
ATOM 995 N N . GLU A 1 116 ? 25.941 -0.650 -16.373 1.00 92.88 116 GLU A N 1
ATOM 996 C CA . GLU A 1 116 ? 26.772 0.410 -15.774 1.00 92.88 116 GLU A CA 1
ATOM 997 C C . GLU A 1 116 ? 25.971 1.645 -15.326 1.00 92.88 116 GLU A C 1
ATOM 999 O O . GLU A 1 116 ? 26.371 2.790 -15.508 1.00 92.88 116 GLU A O 1
ATOM 1004 N N . GLY A 1 117 ? 24.780 1.434 -14.763 1.00 90.00 117 GLY A N 1
ATOM 1005 C CA . GLY A 1 117 ? 23.944 2.533 -14.287 1.00 90.00 117 GLY A CA 1
ATOM 1006 C C . GLY A 1 117 ? 23.010 3.144 -15.335 1.00 90.00 117 GLY 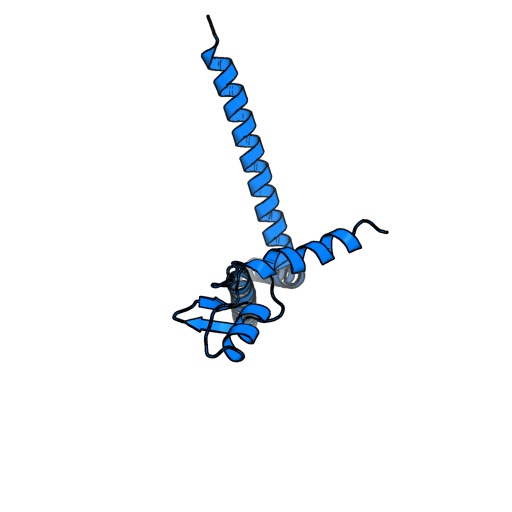A C 1
ATOM 1007 O O . GLY A 1 117 ? 22.186 3.981 -14.960 1.00 90.00 117 GLY A O 1
ATOM 1008 N N . LYS A 1 118 ? 23.058 2.704 -16.600 1.00 92.38 118 LYS A N 1
ATOM 1009 C CA . LYS A 1 118 ? 22.174 3.191 -17.672 1.00 92.38 118 LYS A CA 1
ATOM 1010 C C . LYS A 1 118 ? 20.717 2.777 -17.451 1.00 92.38 118 LYS A C 1
ATOM 1012 O O . LYS A 1 118 ? 20.408 1.694 -16.952 1.00 92.3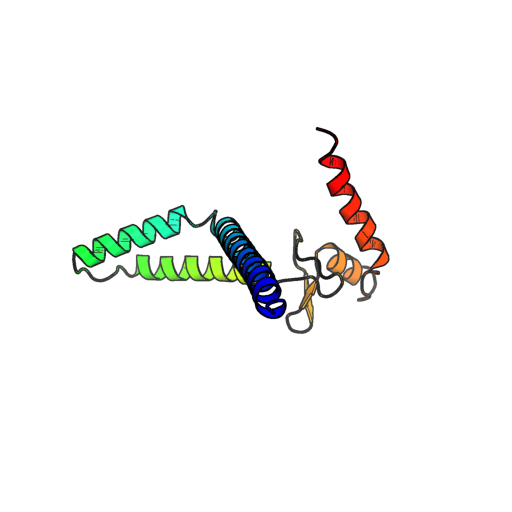8 118 LYS A O 1
ATOM 1017 N N . HIS A 1 119 ? 19.805 3.648 -17.869 1.00 92.19 119 HIS A N 1
ATOM 1018 C CA . HIS A 1 119 ? 18.364 3.417 -17.808 1.00 92.19 119 HIS A CA 1
ATOM 1019 C C . HIS A 1 119 ? 17.886 2.441 -18.897 1.00 92.19 119 HIS A C 1
ATOM 1021 O O . HIS A 1 119 ? 18.416 2.430 -20.008 1.00 92.19 119 HIS A O 1
ATOM 1027 N N . ARG A 1 120 ? 16.875 1.612 -18.581 1.00 90.25 120 ARG A N 1
ATOM 1028 C CA . ARG A 1 120 ? 16.287 0.661 -19.544 1.00 90.25 120 ARG A CA 1
ATOM 1029 C C . ARG A 1 120 ? 15.548 1.445 -20.637 1.00 90.25 120 ARG A C 1
ATOM 1031 O O . ARG A 1 120 ? 14.646 2.207 -20.283 1.00 90.25 120 ARG A O 1
ATOM 1038 N N . PRO A 1 121 ? 15.843 1.227 -21.931 1.00 88.94 121 PRO A N 1
ATOM 1039 C CA . PRO A 1 121 ? 15.129 1.881 -23.023 1.00 88.94 121 PRO A CA 1
ATOM 1040 C C . PRO A 1 121 ? 13.627 1.564 -22.994 1.00 88.94 121 PRO A C 1
ATOM 1042 O O . PRO A 1 121 ? 13.235 0.398 -22.900 1.00 88.94 121 PRO A O 1
ATOM 1045 N N . MET A 1 122 ? 12.771 2.583 -23.130 1.00 75.50 122 MET A N 1
ATOM 1046 C CA . MET A 1 122 ? 11.307 2.417 -23.058 1.00 75.50 122 MET A CA 1
ATOM 1047 C C . MET A 1 122 ? 10.700 1.620 -24.223 1.00 75.50 122 MET A C 1
ATOM 1049 O O . MET A 1 122 ? 9.584 1.121 -24.093 1.00 75.50 122 MET A O 1
ATOM 1053 N N . LYS A 1 123 ? 11.438 1.412 -25.324 1.00 64.38 123 LYS A N 1
ATOM 1054 C CA . LYS A 1 123 ? 10.980 0.622 -26.486 1.00 64.38 123 LYS A CA 1
ATOM 1055 C C . LYS A 1 123 ? 10.566 -0.817 -26.119 1.00 64.38 123 LYS A C 1
ATOM 1057 O O . LYS A 1 123 ? 9.756 -1.412 -26.817 1.00 64.38 123 LYS A O 1
ATOM 1062 N N . PHE A 1 124 ? 11.056 -1.353 -24.996 1.00 55.75 1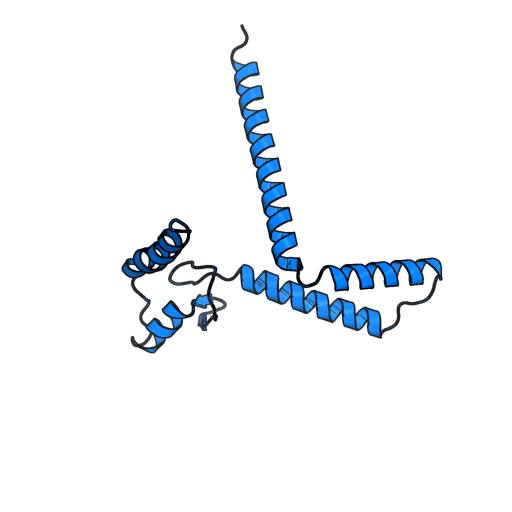24 PHE A N 1
ATOM 1063 C CA . PHE A 1 124 ? 10.729 -2.698 -24.508 1.00 55.75 124 PHE A CA 1
ATOM 1064 C C . PHE A 1 124 ? 9.502 -2.776 -23.580 1.00 55.75 124 PHE A C 1
ATOM 1066 O O . PHE A 1 124 ? 9.156 -3.865 -23.132 1.00 55.75 124 PHE A O 1
ATOM 1073 N N . TRP A 1 125 ? 8.853 -1.658 -23.239 1.00 54.19 125 TRP A N 1
ATOM 1074 C CA . TRP A 1 125 ? 7.713 -1.669 -22.309 1.00 54.19 125 TRP A CA 1
ATOM 1075 C C . TRP A 1 125 ? 6.425 -2.202 -22.962 1.00 54.19 125 TRP A C 1
ATOM 1077 O O . TRP A 1 125 ? 5.619 -2.867 -22.316 1.00 54.19 125 TRP A O 1
ATOM 1087 N N . LEU A 1 126 ? 6.266 -1.979 -24.272 1.00 51.62 126 LEU A N 1
ATOM 1088 C CA . LEU A 1 126 ? 5.098 -2.411 -25.047 1.00 51.62 126 LEU A CA 1
ATOM 1089 C C . LEU A 1 126 ? 5.079 -3.917 -25.352 1.00 51.62 126 LEU A C 1
ATOM 1091 O O . LEU A 1 126 ? 3.998 -4.476 -25.519 1.00 51.62 126 LEU A O 1
ATOM 1095 N N . SER A 1 127 ? 6.232 -4.593 -25.420 1.00 48.62 127 SER A N 1
ATOM 1096 C CA . SER A 1 127 ? 6.256 -6.035 -25.713 1.00 48.62 127 SER A CA 1
ATOM 1097 C C . SER A 1 127 ? 5.874 -6.883 -24.499 1.00 48.62 127 SER A C 1
ATOM 1099 O O . SER A 1 127 ? 5.191 -7.887 -24.657 1.00 48.62 127 SER A O 1
ATOM 1101 N N . SER A 1 128 ? 6.235 -6.454 -23.285 1.00 51.44 128 SER A N 1
ATOM 1102 C CA . SER A 1 128 ? 5.972 -7.199 -22.046 1.00 51.44 128 SER A CA 1
ATOM 1103 C C . SER A 1 128 ? 4.497 -7.187 -21.617 1.00 51.44 128 SER A C 1
ATOM 1105 O O . SER A 1 128 ? 4.042 -8.145 -21.002 1.00 51.44 128 SER A O 1
ATOM 1107 N N . LYS A 1 129 ? 3.728 -6.136 -21.952 1.00 52.53 129 LYS A N 1
ATOM 1108 C CA . LYS A 1 129 ? 2.285 -6.063 -21.639 1.00 52.53 129 LYS A CA 1
ATOM 1109 C C . LYS A 1 129 ? 1.385 -6.754 -22.669 1.00 52.53 129 LYS A C 1
ATOM 1111 O O . LYS A 1 129 ? 0.267 -7.124 -22.326 1.00 52.53 129 LYS A O 1
ATOM 1116 N N . LYS A 1 130 ? 1.858 -6.975 -23.904 1.00 46.41 130 LYS A N 1
ATOM 1117 C CA . LYS A 1 130 ? 1.086 -7.698 -24.933 1.00 46.41 130 LYS A CA 1
ATOM 1118 C C . LYS A 1 130 ? 0.861 -9.171 -24.580 1.00 46.41 130 LYS A C 1
ATOM 1120 O O . LYS A 1 130 ? -0.174 -9.719 -24.940 1.00 46.41 130 LYS A O 1
ATOM 1125 N N . THR A 1 131 ? 1.775 -9.793 -23.837 1.00 40.59 131 THR A N 1
ATOM 1126 C CA . THR A 1 131 ? 1.680 -11.220 -23.497 1.00 40.59 131 THR A CA 1
ATOM 1127 C C . THR A 1 131 ? 0.544 -11.534 -22.515 1.00 40.59 131 THR A C 1
ATOM 1129 O O . THR A 1 131 ? -0.044 -12.601 -22.611 1.00 40.59 131 THR A O 1
ATOM 1132 N N . VAL A 1 132 ? 0.175 -10.605 -21.623 1.00 42.84 132 VAL A N 1
ATOM 1133 C CA . VAL A 1 132 ? -0.883 -10.838 -20.613 1.00 42.84 132 VAL A CA 1
ATOM 1134 C C . VAL A 1 132 ? -2.293 -10.761 -21.213 1.00 42.84 132 VAL A C 1
ATOM 1136 O O . VAL A 1 132 ? -3.202 -11.437 -20.742 1.00 42.84 132 VAL A O 1
ATOM 1139 N N . VAL A 1 133 ? -2.487 -9.970 -22.273 1.00 40.88 133 VAL A N 1
ATOM 1140 C CA . VAL A 1 133 ? -3.811 -9.804 -22.902 1.00 40.88 133 VAL A CA 1
ATOM 1141 C C . VAL A 1 133 ? -4.185 -11.016 -23.764 1.00 40.88 133 VAL A C 1
ATOM 1143 O O . VAL A 1 133 ? -5.356 -11.365 -23.849 1.00 40.88 133 VAL A O 1
ATOM 1146 N N . ILE A 1 134 ? -3.207 -11.704 -24.362 1.00 37.88 134 ILE A N 1
ATOM 1147 C CA . ILE A 1 134 ? -3.479 -12.849 -25.248 1.00 37.88 134 ILE A CA 1
ATOM 1148 C C . ILE A 1 134 ? -3.863 -14.107 -24.450 1.00 37.88 134 ILE A C 1
ATOM 1150 O O . ILE A 1 134 ? -4.666 -14.899 -24.925 1.00 37.88 134 ILE A O 1
ATOM 1154 N N . SER A 1 135 ? -3.371 -14.274 -23.219 1.00 41.75 135 SER A N 1
ATOM 1155 C CA . SER A 1 135 ? -3.682 -15.443 -22.380 1.00 41.75 135 SER A CA 1
ATOM 1156 C C . SER A 1 135 ? -5.054 -15.402 -21.691 1.00 41.75 135 SER A C 1
ATOM 1158 O O . SER A 1 135 ? -5.454 -16.400 -21.106 1.00 41.75 135 SER A O 1
ATOM 1160 N N . LEU A 1 136 ? -5.766 -14.270 -21.729 1.00 40.06 136 LEU A N 1
ATOM 1161 C CA . LEU A 1 136 ? -7.116 -14.114 -21.156 1.00 40.06 136 LEU A CA 1
ATOM 1162 C C . LEU A 1 136 ? -8.238 -14.218 -22.205 1.00 40.06 136 LEU A C 1
ATOM 1164 O O . LEU A 1 136 ? -9.405 -14.160 -21.842 1.00 40.06 136 LEU A O 1
ATOM 1168 N N . LEU A 1 137 ? -7.897 -14.363 -23.489 1.00 39.34 137 LEU A N 1
ATOM 1169 C CA . LEU A 1 137 ? -8.852 -14.477 -24.602 1.00 39.34 137 LEU A CA 1
ATOM 1170 C C . LEU A 1 137 ? -8.902 -15.890 -25.212 1.00 39.34 137 LEU A C 1
ATOM 1172 O O . LEU A 1 137 ? -9.509 -16.082 -26.262 1.00 39.34 137 LEU A O 1
ATOM 1176 N N . THR A 1 138 ? -8.259 -16.874 -24.580 1.00 41.03 138 THR A N 1
ATOM 1177 C CA . THR A 1 138 ? -8.195 -18.270 -25.049 1.00 41.03 138 THR A CA 1
ATOM 1178 C C . THR A 1 138 ? -8.708 -19.297 -24.033 1.00 41.03 138 THR A C 1
ATOM 1180 O O . THR A 1 138 ? -8.361 -20.473 -24.136 1.00 41.03 138 THR A O 1
ATOM 1183 N N . LEU A 1 139 ? -9.559 -18.885 -23.089 1.00 37.78 139 LEU A N 1
ATOM 1184 C CA . LEU A 1 139 ? -10.339 -19.789 -22.234 1.00 37.78 139 LEU A CA 1
ATOM 1185 C C . LEU A 1 139 ? -11.818 -19.413 -22.268 1.00 37.78 139 LEU A C 1
ATOM 1187 O O . LEU A 1 139 ? -12.104 -18.204 -22.127 1.00 37.78 139 LEU A O 1
#

pLDDT: mean 77.81, std 15.95, range [37.78, 94.69]

Sequence (139 aa):
MNNNYYETSILEESLENKKELLKENIENYKNKLLSSYWTEIDLIGYKIELLEKQKVEYPKELYNRIIYIGNKINGIIEANKRHCFNCRDTQTIQWGKHLKENFLCHDCYRYKRRHEGKHRPMKFWLSSKKTVVISLLTL

Secondary structure (DSSP, 8-state):
--SHHHHHHHHHHHHHHHHHHHHHHHHHHHHHHHTTTHHHHHHHHHHHHHHHHHTPPPPHHHHHHHHHHHHHHHHHHHHHH--BTTT-----SSEEE-STT-EEEHHHHHHHHHTTTPPPPGGGHHHHHHHHHHTTS--

InterPro domains:
  IPR000679 Zinc finger, GATA-type [PS50114] (78-115)
  IPR013088 Zinc finger, NHR/GATA-type [G3DSA:3.30.50.10] (77-133)